Protein AF-A0A392VV06-F1 (afdb_monomer_lite)

Organism: NCBI:txid97028

Foldseek 3Di:
DLVVLVVQLVVCVVVVPQLSNQVSQAPPPDQQVVQVVVAPCSVVVQVVLVVVPFSHKGADDNDPDIDTHD

Sequence (70 aa):
WNCSQAGALVAGVLQGDLLMLGKALSSDKIVEPKRAPLIPGMDAVKKAAIEAGAFGCTISGAGPTAVAIT

Radius of gyration: 11.74 Å; chains: 1; bounding box: 24×28×24 Å

pLDDT: mean 87.75, std 5.17, range [63.56, 94.06]

Secondary structure (DSSP, 8-state):
-HHHHHHHHHHHHHHT-HHHHHHHHTT--SSHHHHGGGSTTHHHHHHHHHHTT-SEEEE-TTSS-EEEE-

Structure (mmCIF, N/CA/C/O backbone):
data_AF-A0A392VV06-F1
#
_entry.id   AF-A0A392VV06-F1
#
loop_
_atom_site.group_PDB
_atom_site.id
_atom_site.type_symbol
_atom_site.label_atom_id
_atom_site.label_alt_id
_atom_site.label_comp_id
_atom_site.label_asym_id
_atom_site.label_entity_id
_atom_site.label_seq_id
_atom_site.pdbx_PDB_ins_code
_atom_site.Cartn_x
_atom_site.Cartn_y
_atom_site.Cartn_z
_atom_site.occupancy
_atom_site.B_iso_or_equiv
_atom_site.auth_seq_id
_atom_site.auth_comp_id
_atom_site.auth_asym_id
_atom_site.auth_atom_id
_atom_site.pdbx_PDB_model_num
ATOM 1 N N . TRP A 1 1 ? 6.016 16.118 -6.719 1.00 63.56 1 TRP A N 1
ATOM 2 C CA . TRP A 1 1 ? 5.279 14.891 -7.066 1.00 63.56 1 TRP A CA 1
ATOM 3 C C . TRP A 1 1 ? 5.433 13.816 -5.990 1.00 63.56 1 TRP A C 1
ATOM 5 O O . TRP A 1 1 ? 4.471 13.644 -5.268 1.00 63.56 1 TRP A O 1
ATOM 15 N N . ASN A 1 2 ? 6.606 13.218 -5.716 1.00 72.44 2 ASN A N 1
ATOM 16 C CA . ASN A 1 2 ? 6.752 12.375 -4.502 1.00 72.44 2 ASN A CA 1
ATOM 17 C C . ASN A 1 2 ? 6.890 13.189 -3.201 1.00 72.44 2 ASN A C 1
ATOM 19 O O . ASN A 1 2 ? 6.322 12.807 -2.185 1.00 72.44 2 ASN A O 1
ATOM 23 N N . CYS A 1 3 ? 7.538 14.362 -3.227 1.00 77.69 3 CYS A N 1
ATOM 24 C CA . CYS A 1 3 ? 7.623 15.225 -2.037 1.00 77.69 3 CYS A CA 1
ATOM 25 C C . CYS A 1 3 ? 6.247 15.732 -1.566 1.00 77.69 3 CYS A C 1
ATOM 27 O O . CYS A 1 3 ? 6.017 15.882 -0.372 1.00 77.69 3 CYS A O 1
ATOM 29 N N . SER A 1 4 ? 5.315 15.956 -2.499 1.00 81.00 4 SER A N 1
ATOM 30 C CA . SER A 1 4 ? 3.929 16.316 -2.175 1.00 81.00 4 SER A CA 1
ATOM 31 C C . SER A 1 4 ? 3.159 15.139 -1.576 1.00 81.00 4 SER A C 1
ATOM 33 O O . SER A 1 4 ? 2.395 15.351 -0.643 1.00 81.00 4 SER A O 1
ATOM 35 N N . GLN A 1 5 ? 3.406 13.903 -2.034 1.00 84.12 5 GLN A N 1
ATOM 36 C CA . GLN A 1 5 ? 2.829 12.711 -1.401 1.00 84.12 5 GLN A CA 1
ATOM 37 C C . GLN A 1 5 ? 3.406 12.473 -0.006 1.00 84.12 5 GLN A C 1
ATOM 39 O O . GLN A 1 5 ? 2.652 12.137 0.894 1.00 84.12 5 GLN A O 1
ATOM 44 N N . ALA A 1 6 ? 4.701 12.719 0.205 1.00 84.81 6 ALA A N 1
ATOM 45 C CA . ALA A 1 6 ? 5.304 12.670 1.535 1.00 84.81 6 ALA A CA 1
ATOM 46 C C . ALA A 1 6 ? 4.674 13.710 2.478 1.00 84.81 6 ALA A C 1
ATOM 48 O O . ALA A 1 6 ? 4.322 13.384 3.607 1.00 84.81 6 ALA A O 1
ATOM 49 N N . GLY A 1 7 ? 4.450 14.938 1.995 1.00 87.94 7 GLY A N 1
ATOM 50 C CA . GLY A 1 7 ? 3.709 15.957 2.742 1.00 87.94 7 GLY A CA 1
ATOM 51 C C . GLY A 1 7 ? 2.270 15.532 3.050 1.00 87.94 7 GLY A C 1
ATOM 52 O O . GLY A 1 7 ? 1.814 15.695 4.178 1.00 87.94 7 GLY A O 1
ATOM 53 N N . ALA A 1 8 ? 1.575 14.926 2.084 1.00 86.56 8 ALA A N 1
ATOM 54 C CA . ALA A 1 8 ? 0.220 14.415 2.273 1.00 86.56 8 ALA A CA 1
ATOM 55 C C . ALA A 1 8 ? 0.158 13.231 3.254 1.00 86.56 8 ALA A C 1
ATOM 57 O O . ALA A 1 8 ? -0.795 13.118 4.015 1.00 86.56 8 ALA A O 1
ATOM 58 N N . LEU A 1 9 ? 1.190 12.386 3.272 1.00 88.94 9 LEU A N 1
ATOM 59 C CA . LEU A 1 9 ? 1.344 11.281 4.213 1.00 88.94 9 LEU A CA 1
ATOM 60 C C . LEU A 1 9 ? 1.485 11.809 5.646 1.00 88.94 9 LEU A C 1
ATOM 62 O O . LEU A 1 9 ? 0.754 11.388 6.536 1.00 88.94 9 LEU A O 1
ATOM 66 N N . VAL A 1 10 ? 2.376 12.785 5.855 1.00 91.31 10 VAL A N 1
ATOM 67 C CA . VAL A 1 10 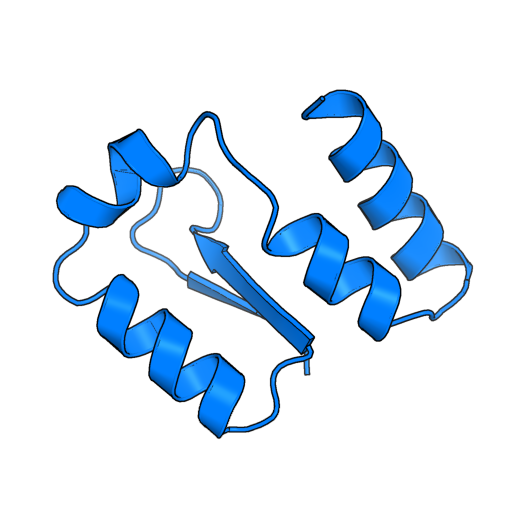? 2.563 13.440 7.160 1.00 91.31 10 VAL A CA 1
ATOM 68 C C . VAL A 1 10 ? 1.286 14.161 7.595 1.00 91.31 10 VAL A C 1
ATOM 70 O O . VAL A 1 10 ? 0.864 14.014 8.739 1.00 91.31 10 VAL A O 1
ATOM 73 N N . ALA A 1 11 ? 0.636 14.894 6.688 1.00 91.31 11 ALA A N 1
ATOM 74 C CA . ALA A 1 11 ? -0.624 15.573 6.973 1.00 91.31 11 ALA A CA 1
ATOM 75 C C . ALA A 1 11 ? -1.737 14.588 7.362 1.00 91.31 11 ALA A C 1
ATOM 77 O O . ALA A 1 11 ? -2.416 14.822 8.357 1.00 91.31 11 ALA A O 1
ATOM 78 N N . GLY A 1 12 ? -1.876 13.470 6.641 1.00 89.81 12 GLY A N 1
ATOM 79 C CA . GLY A 1 12 ? -2.853 12.424 6.950 1.00 89.81 12 GLY A CA 1
ATOM 80 C C . GLY A 1 12 ? -2.642 11.813 8.336 1.00 89.81 12 GLY A C 1
ATOM 81 O O . GLY A 1 12 ? -3.603 11.635 9.077 1.00 89.81 12 GLY A O 1
ATOM 82 N N . VAL A 1 13 ? -1.387 11.581 8.741 1.00 90.62 13 VAL A N 1
ATOM 83 C CA . VAL A 1 13 ? -1.064 11.121 10.105 1.00 90.62 13 VAL A CA 1
ATOM 84 C C . VAL A 1 13 ? -1.433 12.174 11.152 1.00 90.62 13 VAL A C 1
ATOM 86 O O . VAL A 1 13 ? -2.084 11.848 12.140 1.00 90.62 13 VAL A O 1
ATOM 89 N N . LEU A 1 14 ? -1.045 13.436 10.944 1.00 93.94 14 LEU A N 1
ATOM 90 C CA . LEU A 1 14 ? -1.290 14.515 11.909 1.00 93.94 14 LEU A CA 1
ATOM 91 C C . LEU A 1 14 ? -2.777 14.853 12.069 1.00 93.94 14 LEU A C 1
ATOM 93 O O . LEU A 1 14 ? -3.200 15.251 13.150 1.00 93.94 14 LEU A O 1
ATOM 97 N N . GLN A 1 15 ? -3.559 14.713 11.000 1.00 93.56 15 GLN A N 1
ATOM 98 C CA . GLN A 1 15 ? -4.994 14.999 10.993 1.00 93.56 15 GLN A CA 1
ATOM 99 C C . GLN A 1 15 ? -5.844 13.780 11.374 1.00 93.56 15 GLN A C 1
ATOM 101 O O . GLN A 1 15 ? -7.051 13.918 11.549 1.00 93.56 15 GLN A O 1
ATOM 106 N N . GLY A 1 16 ? -5.238 12.593 11.497 1.00 91.38 16 GLY A N 1
ATOM 107 C CA . GLY A 1 16 ? -5.973 11.340 11.682 1.00 91.38 16 GLY A CA 1
ATOM 108 C C . GLY A 1 16 ? -6.823 10.951 10.465 1.00 91.38 16 GLY A C 1
ATOM 109 O O . GLY A 1 16 ? -7.768 10.178 10.601 1.00 91.38 16 GLY A O 1
ATOM 110 N N . ASP A 1 17 ? -6.510 11.480 9.280 1.00 92.94 17 ASP A N 1
ATOM 111 C CA . ASP A 1 17 ? -7.234 11.199 8.040 1.00 92.94 17 ASP A CA 1
ATOM 112 C C . ASP A 1 17 ? -6.625 9.975 7.339 1.00 92.94 17 ASP A C 1
ATOM 114 O O . ASP A 1 17 ? -5.699 10.067 6.524 1.00 92.94 17 ASP A O 1
ATOM 118 N N . LEU A 1 18 ? -7.170 8.802 7.671 1.00 89.56 18 LEU A N 1
ATOM 119 C CA . LEU A 1 18 ? -6.752 7.512 7.115 1.00 89.56 18 LEU A CA 1
ATOM 120 C C . LEU A 1 18 ? -7.001 7.403 5.603 1.00 89.56 18 LEU A C 1
ATOM 122 O O . LEU A 1 18 ? -6.244 6.729 4.902 1.00 89.56 18 LEU A O 1
ATOM 126 N N . LEU A 1 19 ? -8.013 8.099 5.074 1.00 89.25 19 LEU A N 1
ATOM 127 C CA . LEU A 1 19 ? -8.316 8.116 3.642 1.00 89.25 19 LEU A CA 1
ATOM 128 C C . LEU A 1 19 ? -7.259 8.906 2.874 1.00 89.25 19 LEU A C 1
ATOM 130 O O . LEU A 1 19 ? -6.780 8.458 1.828 1.00 89.25 19 LEU A O 1
ATOM 134 N N . MET A 1 20 ? -6.889 10.082 3.380 1.00 89.38 20 MET A N 1
ATOM 135 C CA . MET A 1 20 ? -5.808 10.885 2.817 1.00 89.38 20 MET A CA 1
ATOM 136 C C . MET A 1 20 ? -4.476 10.145 2.915 1.00 89.38 20 MET A C 1
ATOM 138 O O . MET A 1 20 ? -3.735 10.093 1.930 1.00 89.38 20 MET A O 1
ATOM 142 N N . LEU A 1 21 ? -4.205 9.520 4.063 1.00 90.88 21 LEU A N 1
ATOM 143 C CA . LEU A 1 21 ? -3.009 8.720 4.288 1.00 90.88 21 LEU A CA 1
ATOM 144 C C . LEU A 1 21 ? -2.911 7.565 3.283 1.00 90.88 21 LEU A C 1
ATOM 146 O O . LEU A 1 21 ? -1.915 7.468 2.569 1.00 90.88 21 LEU A O 1
ATOM 150 N N . GLY A 1 22 ? -3.952 6.738 3.158 1.00 90.06 22 GLY A N 1
ATOM 151 C CA . GLY A 1 22 ? -3.977 5.604 2.231 1.00 90.06 22 GLY A CA 1
ATOM 152 C C . GLY A 1 22 ? -3.833 6.012 0.758 1.00 90.06 22 GLY A C 1
ATOM 153 O O . GLY A 1 22 ? -3.064 5.398 0.006 1.00 90.06 22 GLY A O 1
ATOM 154 N N . LYS A 1 23 ? -4.481 7.113 0.351 1.00 88.31 23 LYS A N 1
ATOM 155 C CA . LYS A 1 23 ? -4.320 7.695 -0.993 1.00 88.31 23 LYS A CA 1
ATOM 156 C C . LYS A 1 23 ? -2.900 8.189 -1.236 1.00 88.31 23 LYS A C 1
ATOM 158 O O . LYS A 1 23 ? -2.346 7.934 -2.307 1.00 88.31 23 LYS A O 1
ATOM 163 N N . ALA A 1 24 ? -2.309 8.891 -0.269 1.00 88.69 24 ALA A N 1
ATOM 164 C CA . ALA A 1 24 ? -0.943 9.389 -0.373 1.00 88.69 24 ALA A CA 1
ATOM 165 C C . ALA A 1 24 ? 0.050 8.234 -0.548 1.00 88.69 24 ALA A C 1
ATOM 167 O O . ALA A 1 24 ? 0.914 8.295 -1.424 1.00 88.69 24 ALA A O 1
ATOM 168 N N . LEU A 1 25 ? -0.157 7.169 0.225 1.00 87.44 25 LEU A N 1
ATOM 169 C CA . LEU A 1 25 ? 0.659 5.962 0.274 1.00 87.44 25 LEU A CA 1
ATOM 170 C C . LEU A 1 25 ? 0.586 5.143 -1.027 1.00 87.44 25 LEU A C 1
ATOM 172 O O . LEU A 1 25 ? 1.602 4.645 -1.492 1.00 87.44 25 LEU A O 1
ATOM 176 N N . SER A 1 26 ? -0.585 5.076 -1.667 1.00 85.62 26 SER A N 1
ATOM 177 C CA . SER A 1 26 ? -0.796 4.322 -2.921 1.00 85.62 26 SER A CA 1
ATOM 178 C C . SER A 1 26 ? -0.438 5.101 -4.196 1.00 85.62 26 SER A C 1
ATOM 180 O O . SER A 1 26 ? -0.672 4.624 -5.304 1.00 85.62 26 SER A O 1
ATOM 182 N N . SER A 1 27 ? 0.069 6.328 -4.060 1.00 84.69 27 SER A N 1
ATOM 183 C CA . SER A 1 27 ? 0.300 7.254 -5.178 1.00 84.69 27 SER A CA 1
ATOM 184 C C . SER A 1 27 ? 1.768 7.365 -5.595 1.00 84.69 27 SER A C 1
ATOM 186 O O . SER A 1 27 ? 2.132 8.330 -6.276 1.00 84.69 27 SER A O 1
ATOM 188 N N . ASP A 1 28 ? 2.625 6.418 -5.209 1.00 82.50 28 ASP A N 1
ATOM 189 C CA . ASP A 1 28 ? 3.981 6.365 -5.748 1.00 82.50 28 ASP A CA 1
ATOM 190 C C . ASP A 1 28 ? 3.934 5.969 -7.224 1.00 82.50 28 ASP A C 1
ATOM 192 O O . ASP A 1 28 ? 3.638 4.833 -7.585 1.00 82.50 28 ASP A O 1
ATOM 196 N N . LYS A 1 29 ? 4.230 6.925 -8.103 1.00 80.19 29 LYS A N 1
ATOM 197 C CA . LYS A 1 29 ? 4.290 6.668 -9.548 1.00 80.19 29 LYS A CA 1
ATOM 198 C C . LYS A 1 29 ? 5.698 6.803 -10.121 1.00 80.19 29 LYS A C 1
ATOM 200 O O . LYS A 1 29 ? 5.854 6.924 -11.331 1.00 80.19 29 LYS A O 1
ATOM 205 N N . ILE A 1 30 ? 6.719 6.758 -9.259 1.00 79.81 30 ILE A N 1
ATOM 206 C CA . ILE A 1 30 ? 8.129 6.722 -9.666 1.00 79.81 30 ILE A CA 1
ATOM 207 C C . ILE A 1 30 ? 8.728 5.343 -9.388 1.00 79.81 30 ILE A C 1
ATOM 209 O O . ILE A 1 30 ? 9.216 4.695 -10.313 1.00 79.81 30 ILE A O 1
ATOM 213 N N . VAL A 1 31 ? 8.715 4.888 -8.132 1.00 82.06 31 VAL A N 1
ATOM 214 C CA . VAL A 1 31 ? 9.470 3.691 -7.728 1.00 82.06 31 VAL A CA 1
ATOM 215 C C . VAL A 1 31 ? 8.625 2.432 -7.895 1.00 82.06 31 VAL A C 1
ATOM 217 O O . VAL A 1 31 ? 9.079 1.450 -8.487 1.00 82.06 31 VAL A O 1
ATOM 220 N N . GLU A 1 32 ? 7.381 2.469 -7.441 1.00 82.56 32 GLU A N 1
ATOM 221 C CA . GLU A 1 32 ? 6.476 1.328 -7.487 1.00 82.56 32 GLU A CA 1
ATOM 222 C C . GLU A 1 32 ? 6.192 0.775 -8.900 1.00 82.56 32 GLU A C 1
ATOM 224 O O . GLU A 1 32 ? 6.323 -0.438 -9.064 1.00 82.56 32 GLU A O 1
ATOM 229 N N . PRO A 1 33 ? 5.943 1.575 -9.961 1.00 83.62 33 PRO A N 1
ATOM 230 C CA . PRO A 1 33 ? 5.741 1.040 -11.315 1.00 83.62 33 PRO A CA 1
ATOM 231 C C . PRO A 1 33 ? 6.951 0.276 -11.864 1.00 83.62 33 PRO A C 1
ATOM 233 O O . PRO A 1 33 ? 6.811 -0.610 -12.704 1.00 83.62 33 PRO A O 1
ATOM 236 N N . LYS A 1 34 ? 8.158 0.620 -11.398 1.00 85.75 34 LYS A N 1
ATOM 237 C CA . LYS A 1 34 ? 9.396 -0.050 -11.803 1.00 85.75 34 LYS A CA 1
ATOM 238 C C . LYS A 1 34 ? 9.673 -1.305 -10.973 1.00 85.75 34 LYS A C 1
ATOM 240 O O . LYS A 1 34 ? 10.312 -2.223 -11.480 1.00 85.75 34 LYS A O 1
ATOM 245 N N . ARG A 1 35 ? 9.224 -1.340 -9.713 1.00 85.00 35 ARG A N 1
ATOM 246 C CA . ARG A 1 35 ? 9.512 -2.424 -8.759 1.00 85.00 35 ARG A CA 1
ATOM 247 C C . ARG A 1 35 ? 8.416 -3.477 -8.652 1.00 85.00 35 ARG A C 1
ATOM 249 O O . ARG A 1 35 ? 8.756 -4.637 -8.461 1.00 85.00 35 ARG A O 1
ATOM 256 N N . ALA A 1 36 ? 7.143 -3.118 -8.804 1.00 84.25 36 ALA A N 1
ATOM 257 C CA . ALA A 1 36 ? 6.031 -4.064 -8.707 1.00 84.25 36 ALA A CA 1
ATOM 258 C C . ALA A 1 36 ? 6.179 -5.278 -9.651 1.00 84.25 36 ALA A C 1
ATOM 260 O O . ALA A 1 36 ? 5.990 -6.394 -9.173 1.00 84.25 36 ALA A O 1
ATOM 261 N N . PRO A 1 37 ? 6.641 -5.134 -10.915 1.00 88.31 37 PRO A N 1
ATOM 262 C CA . PRO A 1 37 ? 6.870 -6.289 -11.793 1.00 88.31 37 PRO A CA 1
ATOM 263 C C . PRO A 1 37 ? 7.983 -7.239 -11.322 1.00 88.31 37 PRO A C 1
ATOM 265 O O . PRO A 1 37 ? 8.039 -8.382 -11.764 1.00 88.31 37 PRO A O 1
ATOM 268 N N . LEU A 1 38 ? 8.887 -6.773 -10.452 1.00 88.00 38 LEU A N 1
ATOM 269 C CA . LEU A 1 38 ? 9.985 -7.570 -9.894 1.00 88.00 38 LEU A CA 1
ATOM 270 C C . LEU A 1 38 ? 9.573 -8.338 -8.630 1.00 88.00 38 LEU A C 1
ATOM 272 O O . LEU A 1 38 ? 10.339 -9.176 -8.162 1.00 88.00 38 LEU A O 1
ATOM 276 N N . ILE A 1 39 ? 8.396 -8.047 -8.066 1.00 88.56 39 ILE A N 1
ATOM 277 C CA . ILE A 1 39 ? 7.875 -8.683 -6.855 1.00 88.56 39 ILE A CA 1
ATOM 278 C C . ILE A 1 39 ? 6.726 -9.612 -7.274 1.00 88.56 39 ILE A C 1
ATOM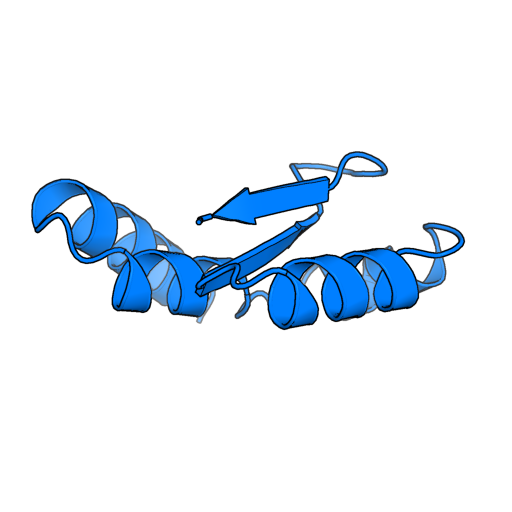 280 O O 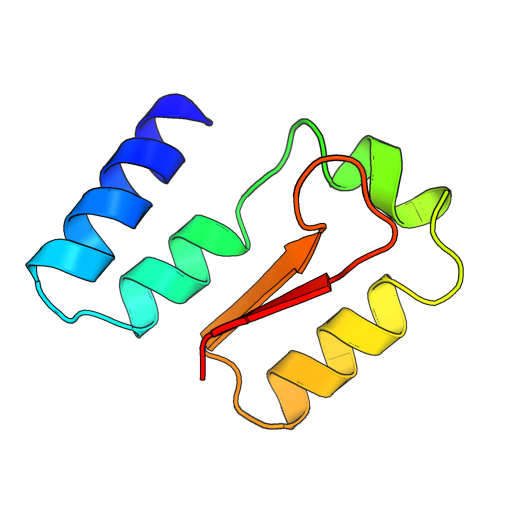. ILE A 1 39 ? 5.628 -9.136 -7.582 1.00 88.56 39 ILE A O 1
ATOM 284 N N . PRO A 1 40 ? 6.941 -10.939 -7.294 1.00 90.12 40 PRO A N 1
ATOM 285 C CA . PRO A 1 40 ? 5.904 -11.890 -7.675 1.00 90.12 40 PRO A CA 1
ATOM 286 C C . PRO A 1 40 ? 4.639 -11.712 -6.828 1.00 90.12 40 PRO A C 1
ATOM 288 O O . PRO A 1 40 ? 4.694 -11.736 -5.601 1.00 90.12 40 PRO A O 1
ATOM 291 N N . GLY A 1 41 ? 3.492 -11.531 -7.485 1.00 89.38 41 GLY A N 1
ATOM 292 C CA . GLY A 1 41 ? 2.192 -11.422 -6.818 1.00 89.38 41 GLY A CA 1
ATOM 293 C C . GLY A 1 41 ? 1.870 -10.061 -6.189 1.00 89.38 41 GLY A C 1
ATOM 294 O O . GLY A 1 41 ? 0.800 -9.936 -5.597 1.00 89.38 41 GLY A O 1
ATOM 295 N N . MET A 1 42 ? 2.715 -9.032 -6.336 1.00 90.31 42 MET A N 1
ATOM 296 C CA . MET A 1 42 ? 2.480 -7.713 -5.720 1.00 90.31 42 MET A CA 1
ATOM 297 C C . MET A 1 42 ? 1.129 -7.095 -6.110 1.00 90.31 42 MET A C 1
ATOM 299 O O . MET A 1 42 ? 0.410 -6.576 -5.256 1.00 90.31 42 MET A O 1
ATOM 303 N N . ASP A 1 43 ? 0.744 -7.199 -7.382 1.00 89.44 43 ASP A N 1
ATOM 304 C CA . ASP A 1 43 ? -0.544 -6.681 -7.859 1.00 89.44 43 ASP A CA 1
ATOM 305 C C . ASP A 1 43 ? -1.736 -7.432 -7.250 1.00 89.44 43 ASP A C 1
ATOM 307 O O . ASP A 1 43 ? -2.766 -6.827 -6.944 1.00 89.44 43 ASP A O 1
ATOM 311 N N . ALA A 1 44 ? -1.591 -8.743 -7.028 1.00 92.12 44 ALA A N 1
ATOM 312 C CA . ALA A 1 44 ? -2.613 -9.556 -6.376 1.00 92.12 44 ALA A CA 1
ATOM 313 C C . ALA A 1 44 ? -2.748 -9.186 -4.892 1.00 92.12 44 ALA A C 1
ATOM 315 O O . ALA A 1 44 ? -3.864 -9.017 -4.409 1.00 92.12 44 ALA A O 1
ATOM 316 N N . VAL A 1 45 ? -1.624 -8.980 -4.193 1.00 91.56 45 VAL A N 1
ATOM 317 C CA . VAL A 1 45 ? -1.605 -8.515 -2.795 1.00 91.56 45 VAL A CA 1
ATOM 318 C C . VAL A 1 45 ? -2.271 -7.149 -2.671 1.00 91.56 45 VAL A C 1
ATOM 320 O O . VAL A 1 45 ? -3.112 -6.959 -1.796 1.00 91.56 45 VAL A O 1
ATOM 323 N N . LYS A 1 46 ? -1.953 -6.211 -3.570 1.00 89.88 46 LYS A N 1
ATOM 324 C CA . LYS A 1 46 ? -2.595 -4.894 -3.596 1.00 89.88 46 LYS A CA 1
ATOM 325 C C . LYS A 1 46 ? -4.103 -4.991 -3.766 1.00 89.88 46 LYS A C 1
ATOM 327 O O . LYS A 1 46 ? -4.831 -4.358 -3.009 1.00 89.88 46 LYS A O 1
ATOM 332 N N . LYS A 1 47 ? -4.574 -5.775 -4.741 1.00 91.38 47 LYS A N 1
ATOM 333 C CA . LYS A 1 47 ? -6.013 -5.985 -4.945 1.00 91.38 47 LYS A CA 1
ATOM 334 C C . LYS A 1 47 ? -6.672 -6.579 -3.709 1.00 91.38 47 LYS A C 1
ATOM 336 O O . LYS A 1 47 ? -7.639 -6.003 -3.229 1.00 91.38 47 LYS A O 1
ATOM 341 N N . ALA A 1 48 ? -6.104 -7.649 -3.159 1.00 93.62 48 ALA A N 1
ATOM 342 C CA . ALA A 1 48 ? -6.635 -8.302 -1.969 1.00 93.62 48 ALA A CA 1
ATOM 343 C C . ALA A 1 48 ? -6.685 -7.352 -0.760 1.00 93.62 48 ALA A C 1
ATOM 345 O O . ALA A 1 48 ? -7.657 -7.365 -0.015 1.00 93.62 48 ALA A O 1
ATOM 346 N N . ALA A 1 49 ? -5.677 -6.491 -0.582 1.00 92.12 49 ALA A N 1
ATOM 347 C CA . ALA A 1 49 ? -5.665 -5.498 0.490 1.00 92.12 49 ALA A CA 1
ATOM 348 C C . ALA A 1 49 ? -6.803 -4.477 0.338 1.00 92.12 49 ALA A C 1
ATOM 350 O O . ALA A 1 49 ? -7.513 -4.204 1.303 1.00 92.12 49 ALA A O 1
ATOM 351 N N . ILE A 1 50 ? -7.007 -3.941 -0.870 1.00 92.31 50 ILE A N 1
ATOM 352 C CA . ILE A 1 50 ? -8.105 -3.002 -1.142 1.00 92.31 50 ILE A CA 1
ATOM 353 C C . ILE A 1 50 ? -9.471 -3.690 -0.990 1.00 92.31 50 ILE A C 1
ATOM 355 O O . ILE A 1 50 ? -10.372 -3.124 -0.379 1.00 92.31 50 ILE A O 1
ATOM 359 N N . GLU A 1 51 ? -9.624 -4.920 -1.487 1.00 93.94 51 GLU A N 1
ATOM 360 C CA . GLU A 1 51 ? -10.848 -5.722 -1.334 1.00 93.94 51 GLU A CA 1
ATOM 361 C C . GLU A 1 51 ? -11.156 -6.048 0.135 1.00 93.94 51 GLU A C 1
ATOM 363 O O . GLU A 1 51 ? -12.321 -6.089 0.525 1.00 93.94 51 GLU A O 1
ATOM 368 N N . ALA A 1 52 ? -10.125 -6.209 0.968 1.00 94.06 52 ALA A N 1
ATOM 369 C CA . ALA A 1 52 ?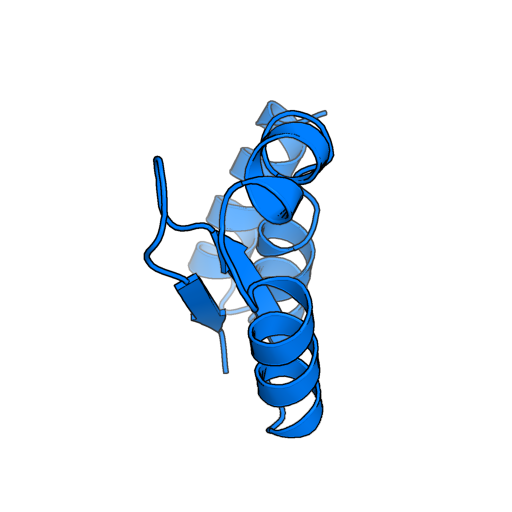 -10.253 -6.388 2.413 1.00 94.06 52 ALA A CA 1
ATOM 370 C C . ALA A 1 52 ? -10.581 -5.088 3.178 1.00 94.06 52 ALA A C 1
ATOM 372 O O . ALA A 1 52 ? -10.747 -5.132 4.396 1.00 94.06 52 ALA A O 1
ATOM 373 N N . GLY A 1 53 ? -10.688 -3.943 2.493 1.00 92.25 53 GLY A N 1
ATOM 374 C CA . GLY A 1 53 ? -11.058 -2.656 3.088 1.00 92.25 53 GLY A CA 1
ATOM 375 C C . GLY A 1 53 ? -9.890 -1.718 3.393 1.00 92.25 53 GLY A C 1
ATOM 376 O O . GLY A 1 53 ? -10.093 -0.712 4.067 1.00 92.25 53 GLY A O 1
ATOM 377 N N . ALA A 1 54 ? -8.678 -1.999 2.904 1.00 91.62 54 ALA A N 1
ATOM 378 C CA . ALA A 1 54 ? -7.560 -1.078 3.075 1.00 91.62 54 ALA A CA 1
ATOM 379 C C . ALA A 1 54 ? -7.801 0.252 2.339 1.00 91.62 54 ALA A C 1
ATOM 381 O O . ALA A 1 54 ? -8.183 0.287 1.168 1.00 91.62 54 ALA A O 1
ATOM 382 N N . PHE A 1 55 ? -7.476 1.362 3.000 1.00 90.56 55 PHE A N 1
ATOM 383 C CA . PHE A 1 55 ? -7.468 2.704 2.414 1.0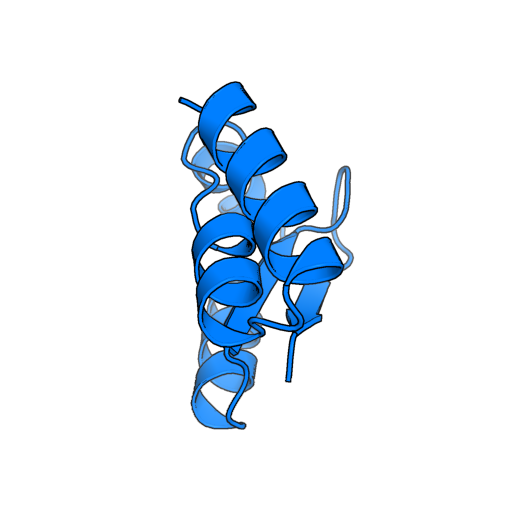0 90.56 55 PHE A CA 1
ATOM 384 C C . PHE A 1 55 ? -6.305 2.918 1.439 1.00 90.56 55 PHE A C 1
ATOM 386 O O . PHE A 1 55 ? -6.337 3.833 0.612 1.00 90.56 55 PHE A O 1
ATOM 393 N N . GLY A 1 56 ? -5.259 2.096 1.537 1.00 90.62 56 GLY A N 1
ATOM 394 C CA . GLY A 1 56 ? -4.131 2.113 0.618 1.00 90.62 56 GLY A CA 1
ATOM 395 C C . GLY A 1 56 ? -3.154 0.972 0.857 1.00 90.62 56 GLY A C 1
ATOM 396 O O . GLY A 1 56 ? -3.057 0.455 1.968 1.00 90.62 56 GLY A O 1
ATOM 397 N N . CYS A 1 57 ? -2.416 0.595 -0.186 1.00 91.56 57 CYS A N 1
ATOM 398 C CA . CYS A 1 57 ? -1.397 -0.449 -0.130 1.00 91.56 57 CYS A CA 1
ATOM 399 C C . CYS A 1 57 ? -0.236 -0.120 -1.077 1.00 91.56 57 CYS A C 1
ATOM 401 O O . CYS A 1 57 ? -0.461 0.270 -2.224 1.00 91.56 57 CYS A O 1
ATOM 403 N N . THR A 1 58 ? 1.004 -0.290 -0.610 1.00 91.00 58 THR A N 1
ATOM 404 C CA . THR A 1 58 ? 2.217 -0.077 -1.415 1.00 91.00 58 THR A CA 1
ATOM 405 C C . THR A 1 58 ? 3.366 -0.992 -0.988 1.00 91.00 58 THR A C 1
ATOM 407 O O . THR A 1 58 ? 3.282 -1.703 0.017 1.00 91.00 58 THR A O 1
ATOM 410 N N . ILE A 1 59 ? 4.454 -0.974 -1.755 1.00 89.94 59 ILE A N 1
ATOM 411 C CA . ILE A 1 59 ? 5.720 -1.627 -1.415 1.00 89.94 59 ILE A CA 1
ATOM 412 C C . ILE A 1 59 ? 6.408 -0.854 -0.280 1.00 89.94 59 ILE A C 1
ATOM 414 O O . ILE A 1 59 ? 6.662 0.344 -0.384 1.00 89.94 59 ILE A O 1
ATOM 418 N N . SER A 1 60 ? 6.786 -1.548 0.790 1.00 86.81 60 SER A N 1
ATOM 419 C CA . SER A 1 60 ? 7.569 -0.968 1.879 1.00 86.81 60 SER A CA 1
ATOM 420 C C . SER A 1 60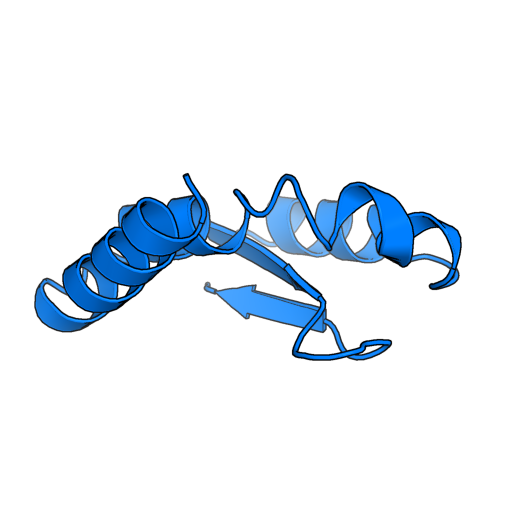 ? 9.060 -0.941 1.525 1.00 86.81 60 SER A C 1
ATOM 422 O O . SER A 1 60 ? 9.699 -1.978 1.321 1.00 86.81 60 SER A O 1
ATOM 424 N N . GLY A 1 61 ? 9.629 0.264 1.440 1.00 82.62 61 GLY A N 1
ATOM 425 C CA . GLY A 1 61 ? 11.052 0.479 1.178 1.00 82.62 61 GLY A CA 1
ATOM 426 C C . GLY A 1 61 ? 11.504 -0.059 -0.184 1.00 82.62 61 GLY A C 1
ATOM 427 O O . GLY A 1 61 ? 11.099 0.437 -1.237 1.00 82.62 61 GLY A O 1
ATOM 428 N N . ALA A 1 62 ? 12.402 -1.047 -0.169 1.00 81.81 62 ALA A N 1
ATOM 429 C CA . ALA A 1 62 ? 12.894 -1.709 -1.378 1.00 81.81 62 ALA A CA 1
ATOM 430 C C . ALA A 1 62 ? 12.014 -2.881 -1.854 1.00 81.81 62 ALA A C 1
ATOM 432 O O . ALA A 1 62 ? 12.210 -3.352 -2.973 1.00 81.81 62 ALA A O 1
ATOM 433 N N . GLY A 1 63 ? 11.038 -3.316 -1.049 1.00 81.56 63 GLY A N 1
ATOM 434 C CA . GLY A 1 63 ? 10.346 -4.591 -1.235 1.00 81.56 63 GLY A CA 1
ATOM 435 C C . GLY A 1 63 ? 11.162 -5.790 -0.722 1.00 81.56 63 GLY A C 1
ATOM 436 O O . GLY A 1 63 ? 12.291 -5.610 -0.260 1.00 81.56 63 GLY A O 1
ATOM 437 N N . PRO A 1 64 ? 10.597 -7.015 -0.759 1.00 88.06 64 PRO A N 1
ATOM 438 C CA . PRO A 1 64 ? 9.284 -7.380 -1.310 1.00 88.06 64 PRO A CA 1
ATOM 439 C C . PRO A 1 64 ? 8.114 -7.125 -0.346 1.00 88.06 64 PRO A C 1
ATOM 441 O O . PRO A 1 64 ? 6.964 -7.363 -0.700 1.00 88.06 64 PRO A O 1
ATOM 444 N N . THR A 1 65 ? 8.395 -6.663 0.873 1.00 89.25 65 THR A N 1
ATOM 445 C CA . THR A 1 65 ? 7.379 -6.400 1.892 1.00 89.25 65 THR A CA 1
ATOM 446 C C . THR A 1 65 ? 6.346 -5.391 1.393 1.00 89.25 65 THR A C 1
ATOM 448 O O . THR A 1 65 ? 6.711 -4.329 0.891 1.00 89.25 65 THR A O 1
ATOM 451 N N . ALA A 1 66 ? 5.064 -5.699 1.578 1.00 89.69 66 ALA A N 1
ATOM 452 C CA . ALA A 1 66 ? 3.955 -4.782 1.341 1.00 89.69 66 ALA A CA 1
ATOM 453 C C . ALA A 1 66 ? 3.475 -4.176 2.666 1.00 89.69 66 ALA A C 1
ATOM 455 O O . ALA A 1 66 ? 3.549 -4.816 3.715 1.00 89.69 66 ALA A O 1
ATOM 456 N N . VAL A 1 67 ? 2.968 -2.949 2.615 1.00 90.44 67 VAL A N 1
ATOM 457 C CA . VAL A 1 67 ? 2.301 -2.284 3.739 1.00 90.44 67 VAL A CA 1
ATOM 458 C C . VAL A 1 67 ? 0.911 -1.838 3.299 1.00 90.44 67 VAL A C 1
ATOM 460 O O . VAL A 1 67 ? 0.737 -1.379 2.168 1.00 90.44 67 VAL A O 1
ATOM 463 N N . ALA A 1 68 ? -0.076 -1.991 4.180 1.00 91.31 68 ALA A N 1
ATOM 464 C CA . ALA A 1 68 ? -1.451 -1.557 3.964 1.00 91.31 68 ALA A CA 1
ATOM 465 C C . ALA A 1 68 ? -1.947 -0.742 5.165 1.00 91.31 68 ALA A C 1
ATOM 467 O O . ALA A 1 68 ? -1.604 -1.048 6.305 1.00 91.31 68 ALA A O 1
ATOM 468 N N . ILE A 1 69 ? -2.733 0.298 4.890 1.00 90.50 69 ILE A N 1
ATOM 469 C CA . ILE A 1 69 ? -3.435 1.109 5.893 1.00 90.50 69 ILE A CA 1
ATOM 470 C C . ILE A 1 69 ? -4.900 0.680 5.879 1.00 90.50 69 ILE A C 1
ATOM 472 O O . ILE A 1 69 ? -5.500 0.663 4.804 1.00 90.50 69 ILE A O 1
ATOM 476 N N . THR A 1 70 ? -5.466 0.373 7.042 1.00 86.38 70 THR A N 1
ATOM 477 C CA . THR A 1 70 ? -6.863 -0.054 7.241 1.00 86.38 70 THR A CA 1
ATOM 478 C C . THR A 1 70 ? -7.536 0.779 8.311 1.00 86.38 70 THR A C 1
ATOM 480 O O . THR A 1 70 ? -6.800 1.229 9.220 1.00 86.38 70 THR A O 1
#

InterPro domains:
  IPR013750 GHMP kinase, C-terminal domain [PF08544] (10-70)
  IPR036554 GHMP kinase, C-terminal domain superfamily [G3DSA:3.30.70.890] (1-70)
  IPR036554 GHMP kinase, C-terminal domain superfamily [SSF55060] (2-69)